Protein AF-A0A8S3QAK9-F1 (afdb_monomer_lite)

pLDDT: mean 79.01, std 13.17, range [34.06, 95.56]

InterPro domains:
  IPR011545 DEAD/DEAH-box helicase domain [PF00270] (34-127)
  IPR027417 P-loop containing nucleoside triphosphate hydrolase [G3DSA:3.40.50.300] (8-156)
  IPR027417 P-loop containing nucleoside triphosphate hydrolase [SSF52540] (22-102)

Structure (mmCIF, N/CA/C/O backbone):
data_AF-A0A8S3QAK9-F1
#
_entry.id   AF-A0A8S3QAK9-F1
#
loop_
_atom_site.group_PDB
_atom_site.id
_atom_site.type_symbol
_atom_site.label_atom_id
_atom_site.label_alt_id
_atom_site.label_comp_id
_atom_site.label_asym_id
_atom_site.label_entity_id
_atom_site.label_seq_id
_atom_site.pdbx_PDB_ins_code
_atom_site.Cartn_x
_atom_site.Cartn_y
_atom_site.Cartn_z
_atom_site.occupancy
_atom_site.B_iso_or_equiv
_atom_site.auth_seq_id
_atom_site.auth_comp_id
_atom_site.auth_asym_id
_atom_site.auth_atom_id
_atom_site.pdbx_PDB_model_num
ATOM 1 N N . MET A 1 1 ? -3.490 -1.810 -31.764 1.00 62.00 1 MET A N 1
ATOM 2 C CA . MET A 1 1 ? -3.635 -0.382 -31.394 1.00 62.00 1 MET A CA 1
ATOM 3 C C . MET A 1 1 ? -4.175 -0.181 -29.976 1.00 62.00 1 MET A C 1
ATOM 5 O O . MET A 1 1 ? -3.523 0.516 -29.214 1.00 62.00 1 MET A O 1
ATOM 9 N N . ALA A 1 2 ? -5.270 -0.839 -29.570 1.00 74.38 2 ALA A N 1
ATOM 10 C CA . ALA A 1 2 ? -5.870 -0.652 -28.236 1.00 74.38 2 ALA A CA 1
ATOM 11 C C . ALA A 1 2 ? -4.950 -0.973 -27.032 1.00 74.38 2 ALA A C 1
ATOM 13 O O . ALA A 1 2 ? -5.034 -0.311 -26.001 1.00 74.38 2 ALA A O 1
ATOM 14 N N . ASP A 1 3 ? -4.065 -1.969 -27.142 1.00 80.56 3 ASP A N 1
ATOM 15 C CA . ASP A 1 3 ? -3.142 -2.339 -26.052 1.00 80.56 3 ASP A CA 1
ATOM 16 C C . ASP A 1 3 ? -2.056 -1.276 -25.804 1.00 80.56 3 ASP A C 1
ATOM 18 O O . ASP A 1 3 ? -1.781 -0.881 -24.670 1.00 80.56 3 ASP A O 1
ATOM 22 N N . PHE A 1 4 ? -1.504 -0.729 -26.887 1.00 82.38 4 PHE A N 1
ATOM 23 C CA . PHE A 1 4 ? -0.509 0.339 -26.830 1.00 82.38 4 PHE A CA 1
ATOM 24 C C . PHE A 1 4 ? -1.075 1.609 -26.182 1.00 82.38 4 PHE A C 1
ATOM 26 O O . PHE A 1 4 ? -0.437 2.206 -25.316 1.00 82.38 4 PHE A O 1
ATOM 33 N N . GLU A 1 5 ? -2.305 1.979 -26.536 1.00 87.38 5 GLU A N 1
ATOM 34 C CA . GLU A 1 5 ? -2.978 3.143 -25.963 1.00 87.38 5 GLU A CA 1
ATOM 35 C C . GLU A 1 5 ? -3.255 2.970 -24.461 1.00 87.38 5 GLU A C 1
ATOM 37 O O . GLU A 1 5 ? -2.976 3.873 -23.670 1.00 87.38 5 GLU A O 1
ATOM 42 N N . LYS A 1 6 ? -3.713 1.783 -24.034 1.00 84.62 6 LYS A N 1
ATOM 43 C CA . LYS A 1 6 ? -3.876 1.451 -22.607 1.00 84.62 6 LYS A CA 1
ATOM 44 C C . LYS A 1 6 ? -2.558 1.569 -21.845 1.00 84.62 6 LYS A C 1
ATOM 46 O O . LYS A 1 6 ? -2.535 2.105 -20.737 1.00 84.62 6 LYS A O 1
ATOM 51 N N . LYS A 1 7 ? -1.456 1.109 -22.442 1.00 85.00 7 LYS A N 1
ATOM 52 C CA . LYS A 1 7 ? -0.121 1.201 -21.842 1.00 85.00 7 LYS A CA 1
ATOM 53 C C . LYS A 1 7 ? 0.330 2.654 -21.680 1.00 85.00 7 LYS A C 1
ATOM 55 O O . LYS A 1 7 ? 0.847 3.000 -20.621 1.00 85.00 7 LYS A O 1
ATOM 60 N N . ILE A 1 8 ? 0.099 3.506 -22.681 1.00 89.44 8 ILE A N 1
ATOM 61 C CA . ILE A 1 8 ? 0.398 4.945 -22.594 1.00 89.44 8 ILE A CA 1
ATOM 62 C C . ILE A 1 8 ? -0.419 5.608 -21.483 1.00 89.44 8 ILE A C 1
ATOM 64 O O . ILE A 1 8 ? 0.149 6.333 -20.665 1.00 89.44 8 ILE A O 1
ATOM 68 N N . ARG A 1 9 ? -1.729 5.337 -21.418 1.00 90.69 9 ARG A N 1
ATOM 69 C CA . ARG A 1 9 ? -2.605 5.896 -20.375 1.00 90.69 9 ARG A CA 1
ATOM 70 C C . ARG A 1 9 ? -2.110 5.537 -18.977 1.00 90.69 9 ARG A C 1
ATOM 72 O O . ARG A 1 9 ? -1.898 6.435 -18.170 1.00 90.69 9 ARG A O 1
ATOM 79 N N . LEU A 1 10 ? -1.816 4.259 -18.736 1.00 89.94 10 LEU A N 1
ATOM 80 C CA . LEU A 1 10 ? -1.312 3.801 -17.441 1.00 89.94 10 LEU A CA 1
ATOM 81 C C . LEU A 1 10 ? 0.012 4.480 -17.060 1.00 89.94 10 LEU A C 1
ATOM 83 O O . LEU A 1 10 ? 0.200 4.871 -15.913 1.00 89.94 10 LEU A O 1
ATOM 87 N N . VAL A 1 11 ? 0.934 4.652 -18.012 1.00 91.69 11 VAL A N 1
ATOM 88 C CA . VAL A 1 11 ? 2.203 5.353 -17.757 1.00 91.69 11 VAL A CA 1
ATOM 89 C C . VAL A 1 11 ? 1.967 6.817 -17.371 1.00 91.69 11 VAL A C 1
ATOM 91 O O . VAL A 1 11 ? 2.635 7.318 -16.465 1.00 91.69 11 VAL A O 1
ATOM 94 N N . ASN A 1 12 ? 1.025 7.504 -18.018 1.00 92.06 12 ASN A N 1
ATOM 95 C CA . ASN A 1 12 ? 0.686 8.887 -17.678 1.00 92.06 12 ASN A CA 1
ATOM 96 C C . ASN A 1 12 ? 0.024 8.994 -16.300 1.00 92.06 12 ASN A C 1
ATOM 98 O O . ASN A 1 12 ? 0.414 9.852 -15.510 1.00 92.06 12 ASN A O 1
ATOM 102 N N . GLU A 1 13 ? -0.904 8.094 -15.975 1.00 92.31 13 GLU A N 1
ATOM 103 C CA . GLU A 1 13 ? -1.510 8.022 -14.641 1.00 92.31 13 GLU A CA 1
ATOM 104 C C . GLU A 1 13 ? -0.445 7.779 -13.566 1.00 92.31 13 GLU A C 1
ATOM 106 O O . GLU A 1 13 ? -0.374 8.525 -12.594 1.00 92.31 13 GLU A O 1
ATOM 111 N N . ILE A 1 14 ? 0.466 6.821 -13.776 1.00 93.88 14 ILE A N 1
ATOM 112 C CA . ILE A 1 14 ? 1.579 6.553 -12.853 1.00 93.88 14 ILE A CA 1
ATOM 113 C C . ILE A 1 14 ? 2.410 7.813 -12.601 1.00 93.88 14 ILE A C 1
ATOM 115 O O . ILE A 1 14 ? 2.764 8.077 -11.456 1.00 93.88 14 ILE A O 1
ATOM 119 N N . LYS A 1 15 ? 2.711 8.614 -13.630 1.00 93.75 15 LYS A N 1
ATOM 120 C CA . LYS A 1 15 ? 3.468 9.865 -13.453 1.00 93.75 15 LYS A CA 1
ATOM 121 C C . LYS A 1 15 ? 2.733 10.861 -12.551 1.00 93.75 15 LYS A C 1
ATOM 123 O O . LYS A 1 15 ? 3.363 11.461 -11.682 1.00 93.75 15 LYS A O 1
ATOM 128 N N . LEU A 1 16 ? 1.419 11.010 -12.719 1.00 92.56 16 LEU A N 1
ATOM 129 C CA . LEU A 1 16 ? 0.595 11.885 -11.874 1.00 92.56 16 LEU A CA 1
ATOM 130 C C . LEU A 1 16 ? 0.548 11.390 -10.422 1.00 92.56 16 LEU A C 1
ATOM 132 O O . LEU A 1 16 ? 0.676 12.175 -9.478 1.00 92.56 16 LEU A O 1
ATOM 136 N N . VAL A 1 17 ? 0.426 10.075 -10.235 1.00 91.38 17 VAL A N 1
ATOM 137 C CA . VAL A 1 17 ? 0.446 9.453 -8.907 1.00 91.38 17 VAL A CA 1
ATOM 138 C C . VAL A 1 17 ? 1.809 9.634 -8.242 1.00 91.38 17 VAL A C 1
ATOM 140 O O . VAL A 1 17 ? 1.874 10.036 -7.081 1.00 91.38 17 VAL A O 1
ATOM 143 N N . LEU A 1 18 ? 2.907 9.416 -8.971 1.00 93.38 18 LEU A N 1
ATOM 144 C CA . LEU A 1 18 ? 4.258 9.631 -8.454 1.00 93.38 18 LEU A CA 1
ATOM 145 C C . LEU A 1 18 ? 4.495 11.088 -8.058 1.00 93.38 18 LEU A C 1
ATOM 147 O O . LEU A 1 18 ? 5.075 11.321 -7.005 1.00 93.38 18 LEU A O 1
ATOM 151 N N . ALA A 1 19 ? 3.998 12.066 -8.820 1.00 92.56 19 ALA A N 1
ATOM 152 C CA . ALA A 1 19 ? 4.077 13.474 -8.428 1.00 92.56 19 ALA A CA 1
ATOM 153 C C . ALA A 1 19 ? 3.361 13.741 -7.090 1.00 92.56 19 ALA A C 1
ATOM 155 O O . ALA A 1 19 ? 3.874 14.464 -6.232 1.00 92.56 19 ALA A O 1
ATOM 156 N N . THR A 1 20 ? 2.206 13.104 -6.878 1.00 88.81 20 THR A N 1
ATOM 157 C CA . THR A 1 20 ? 1.457 13.194 -5.617 1.00 88.81 20 THR A CA 1
ATOM 158 C C . THR A 1 20 ? 2.233 12.565 -4.460 1.00 88.81 20 THR A C 1
ATOM 160 O O . THR A 1 20 ? 2.375 13.179 -3.404 1.00 88.81 20 THR A O 1
ATOM 163 N N . ILE A 1 21 ? 2.786 11.366 -4.659 1.00 88.06 21 ILE A N 1
ATOM 164 C CA . ILE A 1 21 ? 3.589 10.664 -3.647 1.00 88.06 21 ILE A CA 1
ATOM 165 C C . ILE A 1 21 ? 4.870 11.436 -3.323 1.00 88.06 21 ILE A C 1
ATOM 167 O O . ILE A 1 21 ? 5.214 11.574 -2.152 1.00 88.06 21 ILE A O 1
ATOM 171 N N . ASN A 1 22 ? 5.539 11.992 -4.332 1.00 91.56 22 ASN A N 1
ATOM 172 C CA . ASN A 1 22 ? 6.732 12.820 -4.174 1.00 91.56 22 ASN A CA 1
ATOM 173 C C . ASN A 1 22 ? 6.465 14.014 -3.262 1.00 91.56 22 ASN A C 1
ATOM 175 O O . ASN A 1 22 ? 7.210 14.227 -2.306 1.00 91.56 22 ASN A O 1
ATOM 179 N N . LYS A 1 23 ? 5.351 14.722 -3.495 1.00 87.81 23 LYS A N 1
ATOM 180 C CA . LYS A 1 23 ? 4.909 15.833 -2.645 1.00 87.81 23 LYS A CA 1
ATOM 181 C C . LYS A 1 23 ? 4.625 15.388 -1.209 1.00 87.81 23 LYS A C 1
ATOM 183 O O . LYS A 1 23 ? 4.962 16.110 -0.281 1.00 87.81 23 LYS A O 1
ATOM 188 N N . LEU A 1 24 ? 4.015 14.216 -1.021 1.00 81.62 24 LEU A N 1
ATOM 189 C CA . LEU A 1 24 ? 3.689 13.698 0.313 1.00 81.62 24 LEU A CA 1
ATOM 190 C C . LEU A 1 24 ? 4.917 13.225 1.091 1.00 81.62 24 LEU A C 1
ATOM 192 O O . LEU A 1 24 ? 4.960 13.376 2.305 1.00 81.62 24 LEU A O 1
ATOM 196 N N . ARG A 1 25 ? 5.899 12.637 0.407 1.00 80.12 25 ARG A N 1
ATOM 197 C CA . ARG A 1 25 ? 7.065 12.014 1.046 1.00 80.12 25 ARG A CA 1
ATOM 198 C C . ARG A 1 25 ? 8.309 12.898 1.074 1.00 80.12 25 ARG A C 1
ATOM 200 O O . ARG A 1 25 ? 9.295 12.486 1.674 1.00 80.12 25 ARG A O 1
ATOM 207 N N . GLY A 1 26 ? 8.307 14.037 0.382 1.00 85.19 26 GLY A N 1
ATOM 208 C CA . GLY A 1 26 ? 9.534 14.795 0.125 1.00 85.19 26 GLY A CA 1
ATOM 209 C C . GLY A 1 26 ? 10.548 13.969 -0.674 1.00 85.19 26 GLY A C 1
ATOM 210 O O . GLY A 1 26 ? 11.724 13.925 -0.335 1.00 85.19 26 GLY A O 1
ATOM 211 N N . THR A 1 27 ? 10.076 13.238 -1.688 1.00 88.50 27 THR A N 1
ATOM 212 C CA . THR A 1 27 ? 10.907 12.346 -2.522 1.00 88.50 27 THR A CA 1
ATOM 213 C C . THR A 1 27 ? 10.851 12.756 -3.988 1.00 88.50 27 THR A C 1
ATOM 215 O O . THR A 1 27 ? 10.016 13.567 -4.376 1.00 88.50 27 THR A O 1
ATOM 218 N N . GLU A 1 28 ? 11.725 12.179 -4.815 1.00 92.62 28 GLU A N 1
ATOM 219 C CA . GLU A 1 28 ? 11.809 12.474 -6.251 1.00 92.62 28 GLU A CA 1
ATOM 220 C C . GLU A 1 28 ? 11.753 11.205 -7.114 1.00 92.62 28 GLU A C 1
ATOM 222 O O . GLU A 1 28 ? 12.599 10.954 -7.978 1.00 92.62 28 GLU A O 1
ATOM 227 N N . PHE A 1 29 ? 10.743 10.363 -6.903 1.00 91.75 29 PHE A N 1
ATOM 228 C CA . PHE A 1 29 ? 10.496 9.230 -7.787 1.00 91.75 29 PHE A CA 1
ATOM 229 C C . PHE A 1 29 ? 10.110 9.725 -9.182 1.00 91.75 29 PHE A C 1
ATOM 231 O O . PHE A 1 29 ? 9.052 10.324 -9.378 1.00 91.75 29 PHE A O 1
ATOM 238 N N . ARG A 1 30 ? 10.963 9.453 -10.172 1.00 89.25 30 ARG A N 1
ATOM 239 C CA . ARG A 1 30 ? 10.696 9.801 -11.577 1.00 89.25 30 ARG A CA 1
ATOM 240 C C . ARG A 1 30 ? 9.999 8.674 -12.331 1.00 89.25 30 ARG A C 1
ATOM 242 O O . ARG A 1 30 ? 9.160 8.927 -13.190 1.00 89.25 30 ARG A O 1
ATOM 249 N N . ILE A 1 31 ? 10.377 7.431 -12.035 1.00 92.12 31 ILE A N 1
ATOM 250 C CA . ILE A 1 31 ? 9.920 6.230 -12.737 1.00 92.12 31 ILE A CA 1
ATOM 251 C C . ILE A 1 31 ? 9.832 5.080 -11.729 1.00 92.12 31 ILE A C 1
ATOM 253 O O . ILE A 1 31 ? 10.660 4.972 -10.824 1.00 92.12 31 ILE A O 1
ATOM 257 N N . LEU A 1 32 ? 8.840 4.208 -11.901 1.00 94.44 32 LEU A N 1
ATOM 258 C CA . LEU A 1 32 ? 8.765 2.939 -11.182 1.00 94.44 32 LEU A CA 1
ATOM 259 C C . LEU A 1 32 ? 9.8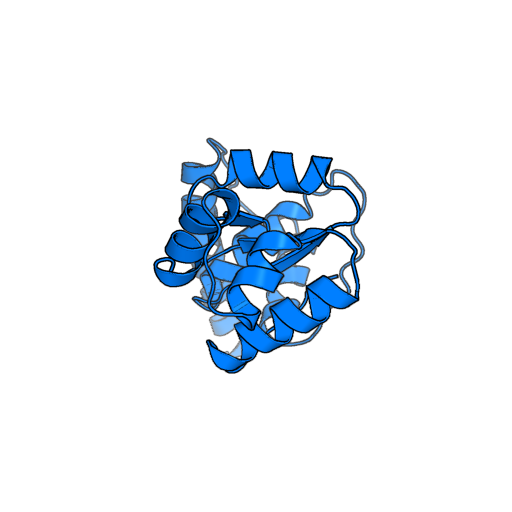24 1.954 -11.681 1.00 94.44 32 LEU A C 1
ATOM 261 O O . LEU A 1 32 ? 10.073 1.839 -12.881 1.00 94.44 32 LEU A O 1
ATOM 265 N N . LYS A 1 33 ? 10.383 1.154 -10.772 1.00 95.56 33 LYS A N 1
ATOM 266 C CA . LYS A 1 33 ? 11.206 0.005 -11.162 1.00 95.56 33 LYS A CA 1
ATOM 267 C C . LYS A 1 33 ? 10.364 -0.997 -11.971 1.00 95.56 33 LYS A C 1
ATOM 269 O O . LYS A 1 33 ? 9.161 -1.114 -11.715 1.00 95.56 33 LYS A O 1
ATOM 274 N N . PRO A 1 34 ? 10.970 -1.785 -12.880 1.00 94.88 34 PRO A N 1
ATOM 275 C CA . PRO A 1 34 ? 10.225 -2.687 -13.762 1.00 94.88 34 PRO A CA 1
ATOM 276 C C . PRO A 1 34 ? 9.257 -3.625 -13.028 1.00 94.88 34 PRO A C 1
ATOM 278 O O . PRO A 1 34 ? 8.093 -3.726 -13.411 1.00 94.88 34 PRO A O 1
ATOM 281 N N . ALA A 1 35 ? 9.691 -4.250 -11.925 1.00 94.88 35 ALA A N 1
ATOM 282 C CA . ALA A 1 35 ? 8.824 -5.153 -11.167 1.00 94.88 35 ALA A CA 1
ATOM 283 C C . ALA A 1 35 ? 7.678 -4.416 -10.448 1.00 94.88 35 ALA A C 1
ATOM 285 O O . ALA A 1 35 ? 6.580 -4.955 -10.365 1.00 94.88 35 ALA A O 1
ATOM 286 N N . GLN A 1 36 ? 7.886 -3.175 -9.987 1.00 95.44 36 GLN A N 1
ATOM 287 C CA . GLN A 1 36 ? 6.818 -2.368 -9.375 1.00 95.44 36 GLN A CA 1
ATOM 288 C C . GLN A 1 36 ? 5.728 -2.033 -10.399 1.00 95.44 36 GLN A C 1
ATOM 290 O O . GLN A 1 36 ? 4.546 -2.203 -10.112 1.00 95.44 36 GLN A O 1
ATOM 295 N N . PHE A 1 37 ? 6.129 -1.606 -11.604 1.00 94.75 37 PHE A N 1
ATOM 296 C CA . PHE A 1 37 ? 5.199 -1.322 -12.700 1.00 94.75 37 PHE A CA 1
ATOM 297 C C . PHE A 1 37 ? 4.355 -2.552 -13.050 1.00 94.75 37 PHE A C 1
ATOM 299 O O . PHE A 1 37 ? 3.135 -2.449 -13.163 1.00 94.75 37 PHE A O 1
ATOM 306 N N . LEU A 1 38 ? 4.998 -3.718 -13.190 1.00 94.00 38 LEU A N 1
ATOM 307 C CA . LEU A 1 38 ? 4.297 -4.970 -13.470 1.00 94.00 38 LEU A CA 1
ATOM 308 C C . LEU A 1 38 ? 3.294 -5.303 -12.362 1.00 94.00 38 LEU A C 1
ATOM 310 O O . LEU A 1 38 ? 2.140 -5.575 -12.670 1.00 94.00 38 LEU A O 1
ATOM 314 N N . CYS A 1 39 ? 3.690 -5.205 -11.091 1.00 94.56 39 CYS A N 1
ATOM 315 C CA . CYS A 1 39 ? 2.790 -5.493 -9.973 1.00 94.56 39 CYS A CA 1
ATOM 316 C C . CYS A 1 39 ? 1.551 -4.597 -9.979 1.00 94.56 39 CYS A C 1
ATOM 318 O O . CYS A 1 39 ? 0.443 -5.101 -9.843 1.00 94.56 39 CYS A O 1
ATOM 320 N N . ILE A 1 40 ? 1.720 -3.287 -10.180 1.00 92.44 40 ILE A N 1
ATOM 321 C CA . ILE A 1 40 ? 0.590 -2.348 -10.227 1.00 92.44 40 ILE A CA 1
ATOM 322 C C . ILE A 1 40 ? -0.319 -2.676 -11.409 1.00 92.44 40 ILE A C 1
ATOM 324 O O . ILE A 1 40 ? -1.530 -2.797 -11.235 1.00 92.44 40 ILE A O 1
ATOM 328 N N . ARG A 1 41 ? 0.254 -2.868 -12.604 1.00 92.50 41 ARG A N 1
ATOM 329 C CA . ARG A 1 41 ? -0.516 -3.197 -13.808 1.00 92.50 41 ARG A CA 1
ATOM 330 C C . ARG A 1 41 ? -1.375 -4.442 -13.598 1.00 92.50 41 ARG A C 1
ATOM 332 O O . ARG A 1 41 ? -2.557 -4.420 -13.928 1.00 92.50 41 ARG A O 1
ATOM 339 N N . GLU A 1 42 ? -0.788 -5.510 -13.061 1.00 92.81 42 GLU A N 1
ATOM 340 C CA . GLU A 1 42 ? -1.508 -6.761 -12.826 1.00 92.81 42 GLU A CA 1
ATOM 341 C C . GLU A 1 42 ? -2.548 -6.617 -11.708 1.00 92.81 42 GLU A C 1
ATOM 343 O O . GLU A 1 42 ? -3.705 -6.982 -11.920 1.00 92.81 42 GLU A O 1
ATOM 348 N N . ALA A 1 43 ? -2.201 -5.983 -10.581 1.00 90.75 43 ALA A N 1
ATOM 349 C CA . ALA A 1 43 ? -3.097 -5.800 -9.433 1.00 90.75 43 ALA A CA 1
ATOM 350 C C . ALA A 1 43 ? -4.350 -4.968 -9.770 1.00 90.75 43 ALA A C 1
ATOM 352 O O . ALA A 1 43 ? -5.441 -5.188 -9.223 1.00 90.75 43 ALA A O 1
ATOM 353 N N . LEU A 1 44 ? -4.240 -4.033 -10.719 1.00 88.44 44 LEU A N 1
ATOM 354 C CA . LEU A 1 44 ? -5.384 -3.259 -11.205 1.00 88.44 44 LEU A CA 1
ATOM 355 C C . LEU A 1 44 ? -6.400 -4.111 -11.972 1.00 88.44 44 LEU A C 1
ATOM 357 O O . LEU A 1 44 ? -7.579 -3.744 -12.008 1.00 88.44 44 LEU A O 1
ATOM 361 N N . ILE A 1 45 ? -5.978 -5.236 -12.548 1.00 88.56 45 ILE A N 1
ATOM 362 C CA . ILE A 1 45 ? -6.798 -6.085 -13.419 1.00 88.56 45 ILE A CA 1
ATOM 363 C C . ILE A 1 45 ? -7.263 -7.338 -12.673 1.00 88.56 45 ILE A C 1
ATOM 365 O O . ILE A 1 45 ? -8.437 -7.691 -12.752 1.00 88.56 45 ILE A O 1
ATOM 369 N N . ARG A 1 46 ? -6.373 -7.974 -11.908 1.00 88.31 46 ARG A N 1
ATOM 370 C CA . ARG A 1 46 ? -6.578 -9.286 -11.283 1.00 88.31 46 ARG A CA 1
ATOM 371 C C . ARG A 1 46 ? -5.845 -9.410 -9.952 1.00 88.31 46 ARG A C 1
ATOM 373 O O . ARG A 1 46 ? -5.014 -8.571 -9.610 1.00 88.31 46 ARG A O 1
ATOM 380 N N . ASP A 1 47 ? -6.142 -10.475 -9.226 1.00 88.19 47 ASP A N 1
ATOM 381 C CA . ASP A 1 47 ? -5.404 -10.817 -8.015 1.00 88.19 47 ASP A CA 1
ATOM 382 C C . ASP A 1 47 ? -3.964 -11.185 -8.383 1.00 88.19 47 ASP A C 1
ATOM 384 O O . ASP A 1 47 ? -3.710 -11.837 -9.399 1.00 88.19 47 ASP A O 1
ATOM 388 N N . THR A 1 48 ? -3.009 -10.680 -7.604 1.00 89.19 48 THR A N 1
ATOM 389 C CA . THR A 1 48 ? -1.589 -10.699 -7.966 1.00 89.19 48 THR A CA 1
ATOM 390 C C . THR A 1 48 ? -0.744 -11.060 -6.754 1.00 89.19 48 THR A C 1
ATOM 392 O O . THR A 1 48 ? -0.765 -10.347 -5.755 1.00 89.19 48 THR A O 1
ATOM 395 N N . LEU A 1 49 ? 0.045 -12.130 -6.874 1.00 92.31 49 LEU A N 1
ATOM 396 C CA . LEU A 1 49 ? 1.111 -12.462 -5.931 1.00 92.31 49 LEU A CA 1
ATOM 397 C C . LEU A 1 49 ? 2.418 -11.817 -6.406 1.00 92.31 49 LEU A C 1
ATOM 399 O O . LEU A 1 49 ? 2.949 -12.176 -7.457 1.00 92.31 49 LEU A O 1
ATOM 403 N N . ALA A 1 50 ? 2.936 -10.865 -5.634 1.00 91.44 50 ALA A N 1
ATOM 404 C CA . ALA A 1 50 ? 4.127 -10.096 -5.977 1.00 91.44 50 ALA A CA 1
ATOM 405 C C . ALA A 1 50 ? 5.302 -10.444 -5.049 1.00 91.44 50 ALA A C 1
ATOM 407 O O . ALA A 1 50 ? 5.380 -9.967 -3.919 1.00 91.44 50 ALA A O 1
ATOM 408 N N . VAL A 1 51 ? 6.259 -11.237 -5.538 1.00 93.25 51 VAL A N 1
ATOM 409 C CA . VAL A 1 51 ? 7.451 -11.621 -4.762 1.00 93.25 51 VAL A CA 1
ATOM 410 C C . VAL A 1 51 ? 8.639 -10.747 -5.162 1.00 93.25 51 VAL A C 1
ATOM 412 O O . VAL A 1 51 ? 9.231 -10.924 -6.224 1.00 93.25 51 VAL A O 1
ATOM 415 N N . LEU A 1 52 ? 8.972 -9.764 -4.321 1.00 93.12 52 LEU A N 1
ATOM 416 C CA . LEU A 1 52 ? 10.074 -8.819 -4.547 1.00 93.12 52 LEU A CA 1
ATOM 417 C C . LEU A 1 52 ? 11.068 -8.853 -3.372 1.00 93.12 52 LEU A C 1
ATOM 419 O O . LEU A 1 52 ? 10.631 -8.951 -2.218 1.00 93.12 52 LEU A O 1
ATOM 423 N N . PRO A 1 53 ? 12.383 -8.671 -3.610 1.00 93.19 53 PRO A N 1
ATOM 424 C CA . PRO A 1 53 ? 13.384 -8.696 -2.545 1.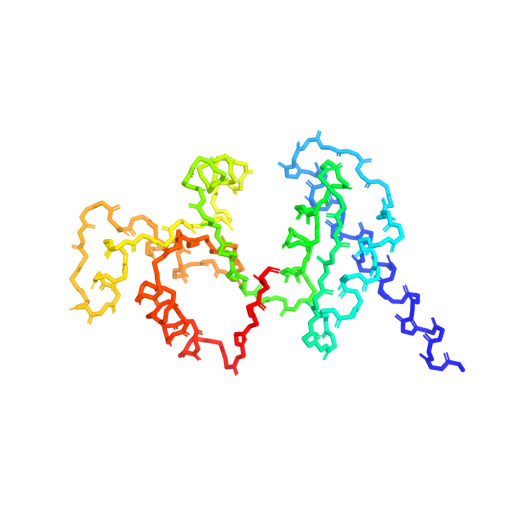00 93.19 53 PRO A CA 1
ATOM 425 C C . PRO A 1 53 ? 13.213 -7.536 -1.550 1.00 93.19 53 PRO A C 1
ATOM 427 O O . PRO A 1 53 ? 12.542 -6.526 -1.811 1.00 93.19 53 PRO A O 1
ATOM 430 N N . THR A 1 54 ? 13.777 -7.686 -0.352 1.00 88.31 54 THR A N 1
ATOM 431 C CA . THR A 1 54 ? 13.821 -6.621 0.665 1.00 88.31 54 THR A CA 1
ATOM 432 C C . THR A 1 54 ? 14.566 -5.402 0.117 1.00 88.31 54 THR A C 1
ATOM 434 O O . THR A 1 54 ? 15.459 -5.534 -0.713 1.00 88.31 54 THR A O 1
ATOM 437 N N . GLY A 1 55 ? 14.133 -4.194 0.485 1.00 87.12 55 GLY A N 1
ATOM 438 C CA . GLY A 1 55 ? 14.718 -2.953 -0.042 1.00 87.12 55 GLY A CA 1
ATOM 439 C C . GLY A 1 55 ? 14.368 -2.625 -1.503 1.00 87.12 55 GLY A C 1
ATOM 440 O O . GLY A 1 55 ? 14.668 -1.528 -1.968 1.00 87.12 55 GLY A O 1
ATOM 441 N N . TYR A 1 56 ? 13.657 -3.496 -2.238 1.00 92.31 56 TYR A N 1
ATOM 442 C CA . TYR A 1 56 ? 13.267 -3.188 -3.623 1.00 92.31 56 TYR A CA 1
ATOM 443 C C . TYR A 1 56 ? 12.325 -1.976 -3.727 1.00 92.31 56 TYR A C 1
ATOM 445 O O . TYR A 1 56 ? 12.275 -1.325 -4.771 1.00 92.31 56 TYR A O 1
ATOM 453 N N . GLY A 1 57 ? 11.626 -1.639 -2.639 1.00 90.06 57 GLY A N 1
ATOM 454 C CA . GLY A 1 57 ? 10.638 -0.562 -2.588 1.00 90.06 57 GLY A CA 1
ATOM 455 C C . GLY A 1 57 ? 9.215 -1.074 -2.790 1.00 90.06 57 GLY A C 1
ATOM 456 O O . GLY A 1 57 ? 8.448 -0.473 -3.536 1.00 90.06 57 GLY A O 1
ATOM 457 N N . LYS A 1 58 ? 8.868 -2.204 -2.157 1.00 90.88 58 LYS A N 1
ATOM 458 C CA . LYS A 1 58 ? 7.516 -2.787 -2.211 1.00 90.88 58 LYS A CA 1
ATOM 459 C C . LYS A 1 58 ? 6.440 -1.786 -1.791 1.00 90.88 58 LYS A C 1
ATOM 461 O O . LYS A 1 58 ? 5.366 -1.789 -2.378 1.00 90.88 58 LYS A O 1
ATOM 466 N N . SER A 1 59 ? 6.767 -0.879 -0.868 1.00 86.75 59 SER A N 1
ATOM 467 C CA . SER A 1 59 ? 5.809 0.099 -0.367 1.00 86.75 59 SER A CA 1
ATOM 468 C C . SER A 1 59 ? 5.201 0.981 -1.439 1.00 86.75 59 SER A C 1
ATOM 470 O O . SER A 1 59 ? 3.988 1.135 -1.494 1.00 86.75 59 SER A O 1
ATOM 472 N N . LEU A 1 60 ? 6.001 1.405 -2.414 1.00 89.81 60 LEU A N 1
ATOM 473 C CA . LEU A 1 60 ? 5.513 2.238 -3.507 1.00 89.81 60 LEU A CA 1
ATOM 474 C C . LEU A 1 60 ? 4.379 1.573 -4.320 1.00 89.81 60 LEU A C 1
ATOM 476 O O . LEU A 1 60 ? 3.565 2.270 -4.916 1.00 89.81 60 LEU A O 1
ATOM 480 N N . ILE A 1 61 ? 4.275 0.238 -4.328 1.00 90.94 61 ILE A N 1
ATOM 481 C CA . ILE A 1 61 ? 3.183 -0.484 -5.002 1.00 90.94 61 ILE A CA 1
ATOM 482 C C . ILE A 1 61 ? 1.854 -0.215 -4.292 1.00 90.94 61 ILE A C 1
ATOM 484 O O . ILE A 1 61 ? 0.915 0.270 -4.916 1.00 90.94 61 ILE A O 1
ATOM 488 N N . PHE A 1 62 ? 1.764 -0.475 -2.987 1.00 84.75 62 PHE A N 1
ATOM 489 C CA . PHE A 1 62 ? 0.525 -0.218 -2.251 1.00 84.75 62 PHE A CA 1
ATOM 490 C C . PHE A 1 62 ? 0.276 1.275 -2.033 1.00 84.75 62 PHE A C 1
ATOM 492 O O . PHE A 1 62 ? -0.864 1.686 -1.925 1.00 84.75 62 PHE A O 1
ATOM 499 N N . GLU A 1 63 ? 1.297 2.124 -2.051 1.00 85.00 63 GLU A N 1
ATOM 500 C CA . GLU A 1 63 ? 1.104 3.577 -1.970 1.00 85.00 63 GLU A CA 1
ATOM 501 C C . GLU A 1 63 ? 0.477 4.166 -3.238 1.00 85.00 63 GLU A C 1
ATOM 503 O O . GLU A 1 63 ? -0.261 5.144 -3.171 1.00 85.00 63 GLU A O 1
ATOM 508 N N . THR A 1 64 ? 0.773 3.583 -4.400 1.00 88.19 64 THR A N 1
ATOM 509 C CA . THR A 1 64 ? 0.276 4.066 -5.696 1.00 88.19 64 THR A CA 1
ATOM 510 C C . THR A 1 64 ? -1.106 3.509 -6.026 1.00 88.19 64 THR A C 1
ATOM 512 O O . THR A 1 64 ? -1.943 4.241 -6.551 1.00 88.19 64 THR A O 1
ATOM 515 N N . LEU A 1 65 ? -1.366 2.239 -5.697 1.00 87.44 65 LEU A N 1
ATOM 516 C CA . LEU A 1 65 ? -2.600 1.518 -6.033 1.00 87.44 65 LEU A CA 1
ATOM 517 C C . LEU A 1 65 ? -3.910 2.252 -5.711 1.00 87.44 65 LEU A C 1
ATOM 519 O O . LEU A 1 65 ? -4.778 2.283 -6.589 1.00 87.44 65 LEU A O 1
ATOM 523 N N . PRO A 1 66 ? -4.066 2.862 -4.523 1.00 82.56 66 PRO A N 1
ATOM 524 C CA . PRO A 1 66 ? -5.255 3.617 -4.177 1.00 82.56 66 PRO A CA 1
ATOM 525 C C . PRO A 1 66 ? -5.650 4.623 -5.276 1.00 82.56 66 PRO A C 1
ATOM 527 O O . PRO A 1 66 ? -6.820 4.694 -5.663 1.00 82.56 66 PRO A O 1
ATOM 530 N N . TYR A 1 67 ? -4.670 5.339 -5.852 1.00 84.19 67 TYR A N 1
ATOM 531 C CA . TYR A 1 67 ? -4.885 6.517 -6.709 1.00 84.19 67 TYR A CA 1
ATOM 532 C C . TYR A 1 67 ? -5.477 6.187 -8.081 1.00 84.19 67 TYR A C 1
ATOM 534 O O . TYR A 1 67 ? -6.021 7.067 -8.738 1.00 84.19 67 TYR A O 1
ATOM 542 N N . PHE A 1 68 ? -5.417 4.927 -8.510 1.00 83.06 68 PHE A N 1
ATOM 543 C CA . PHE A 1 68 ? -5.950 4.504 -9.808 1.00 83.06 68 PHE A CA 1
ATOM 544 C C . PHE A 1 68 ? -7.444 4.190 -9.782 1.00 83.06 68 PHE A C 1
ATOM 546 O O . PHE A 1 68 ? -8.095 4.156 -10.824 1.00 83.06 68 PHE A O 1
ATOM 553 N N . ARG A 1 69 ? -7.997 3.875 -8.609 1.00 72.75 69 ARG A N 1
ATOM 554 C CA . ARG A 1 69 ? -9.374 3.376 -8.480 1.00 72.75 69 ARG A CA 1
ATOM 555 C C . ARG A 1 69 ? -10.253 4.264 -7.608 1.00 72.75 69 ARG A C 1
ATOM 557 O O . ARG A 1 69 ? -11.417 3.920 -7.428 1.00 72.75 69 ARG A O 1
ATOM 564 N N . ASN A 1 70 ? -9.714 5.372 -7.083 1.00 70.62 70 ASN A N 1
ATOM 565 C CA . ASN A 1 70 ? -10.353 6.169 -6.031 1.00 70.62 70 ASN A CA 1
ATOM 566 C C . ASN A 1 70 ? -10.912 5.260 -4.923 1.00 70.62 70 ASN A C 1
ATOM 568 O O . ASN A 1 70 ? -12.042 5.418 -4.472 1.00 70.62 70 ASN A O 1
ATOM 572 N N . SER A 1 71 ? -10.132 4.241 -4.557 1.00 70.75 71 SER A N 1
ATOM 573 C CA . SER A 1 71 ? -10.548 3.176 -3.652 1.00 70.75 71 SER A CA 1
ATOM 574 C C . SER A 1 71 ? -9.659 3.158 -2.425 1.00 70.75 71 SER A C 1
ATOM 576 O O . SER A 1 71 ? -8.447 3.354 -2.531 1.00 70.75 71 SER A O 1
ATOM 578 N N . SER A 1 72 ? -10.239 2.826 -1.278 1.00 75.44 72 SER A N 1
ATOM 579 C CA . SER A 1 72 ? -9.460 2.498 -0.089 1.00 75.44 72 SER A CA 1
ATOM 580 C C . SER A 1 72 ? -8.699 1.191 -0.290 1.00 75.44 72 SER A C 1
ATOM 582 O O . SER A 1 72 ? -9.199 0.265 -0.933 1.00 75.44 72 SER A O 1
ATOM 584 N N . ILE A 1 73 ? -7.503 1.106 0.283 1.00 79.56 73 ILE A N 1
ATOM 585 C CA . ILE A 1 73 ? -6.739 -0.141 0.347 1.00 79.56 73 ILE A CA 1
ATOM 586 C C . ILE A 1 73 ? -6.632 -0.604 1.786 1.00 79.56 73 ILE A C 1
ATOM 588 O O . ILE A 1 73 ? -6.546 0.205 2.708 1.00 79.56 73 ILE A O 1
ATOM 592 N N . LEU A 1 74 ? -6.606 -1.919 1.956 1.00 82.75 74 LEU A N 1
ATOM 593 C CA . LEU A 1 74 ? -6.325 -2.557 3.226 1.00 82.75 74 LEU A CA 1
ATOM 594 C C . LEU A 1 74 ? -4.959 -3.231 3.134 1.00 82.75 74 LEU A C 1
ATOM 596 O O . LEU A 1 74 ? -4.791 -4.179 2.368 1.00 82.75 74 LEU A O 1
ATOM 600 N N . VAL A 1 75 ? -3.998 -2.738 3.907 1.00 83.75 75 VAL A N 1
ATOM 601 C CA . VAL A 1 75 ? -2.668 -3.328 4.030 1.00 83.75 75 VAL A CA 1
ATOM 602 C C . VAL A 1 75 ? -2.596 -4.102 5.337 1.00 83.75 75 VAL A C 1
ATOM 604 O O . VAL A 1 75 ? -2.859 -3.561 6.410 1.00 83.75 75 VAL A O 1
ATOM 607 N N . ILE A 1 76 ? -2.245 -5.380 5.250 1.00 83.75 76 ILE A N 1
ATOM 608 C CA . ILE A 1 76 ? -2.120 -6.259 6.412 1.00 83.75 76 ILE A CA 1
ATOM 609 C C . ILE A 1 76 ? -0.631 -6.452 6.682 1.00 83.75 76 ILE A C 1
ATOM 611 O O . ILE A 1 76 ? 0.103 -6.900 5.805 1.00 83.75 76 ILE A O 1
ATOM 615 N N . SER A 1 77 ? -0.177 -6.111 7.886 1.00 83.75 77 SER A N 1
ATOM 616 C CA . SER A 1 77 ? 1.228 -6.246 8.284 1.00 83.75 77 SER A CA 1
ATOM 617 C C . SER A 1 77 ? 1.35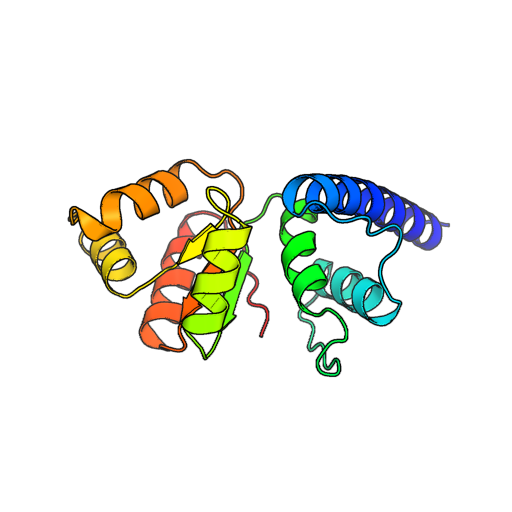1 -7.056 9.579 1.00 83.75 77 SER A C 1
ATOM 619 O O . SER A 1 77 ? 0.560 -6.842 10.499 1.00 83.75 77 SER A O 1
ATOM 621 N N . PRO A 1 78 ? 2.340 -7.966 9.694 1.00 78.12 78 PRO A N 1
ATOM 622 C CA . PRO A 1 78 ? 2.612 -8.701 10.934 1.00 78.12 78 PRO A CA 1
ATOM 623 C C . PRO A 1 78 ? 3.076 -7.808 12.085 1.00 78.12 78 PRO A C 1
ATOM 625 O O . PRO A 1 78 ? 2.880 -8.151 13.245 1.00 78.12 78 PRO A O 1
ATOM 628 N N . LEU A 1 79 ? 3.739 -6.692 11.776 1.00 82.88 79 LEU A N 1
ATOM 629 C CA . LEU A 1 79 ? 4.457 -5.898 12.767 1.00 82.88 79 LEU A CA 1
ATOM 630 C C . LEU A 1 79 ? 3.799 -4.532 12.940 1.00 82.88 79 LEU A C 1
ATOM 632 O O . LEU A 1 79 ? 3.724 -3.752 11.985 1.00 82.88 79 LEU A O 1
ATOM 636 N N . ASN A 1 80 ? 3.402 -4.230 14.179 1.00 81.50 80 ASN A N 1
ATOM 637 C CA . ASN A 1 80 ? 2.864 -2.922 14.562 1.00 81.50 80 ASN A CA 1
ATOM 638 C C . ASN A 1 80 ? 3.872 -1.798 14.303 1.00 81.50 80 ASN A C 1
ATOM 640 O O . ASN A 1 80 ? 3.475 -0.738 13.843 1.00 81.50 80 ASN A O 1
ATOM 644 N N . SER A 1 81 ? 5.172 -2.052 14.479 1.00 84.50 81 SER A N 1
ATOM 645 C CA . SER A 1 81 ? 6.222 -1.063 14.200 1.00 84.50 81 SER A CA 1
ATOM 646 C C . SER A 1 81 ? 6.224 -0.588 12.742 1.00 84.50 81 SER A C 1
ATOM 648 O O . SER A 1 81 ? 6.384 0.600 12.477 1.00 84.50 81 SER A O 1
ATOM 650 N N . ILE A 1 82 ? 5.983 -1.496 11.787 1.00 82.44 82 ILE A N 1
ATOM 651 C CA . ILE A 1 82 ? 5.845 -1.136 10.368 1.00 82.44 82 ILE A CA 1
ATOM 652 C C . ILE A 1 82 ? 4.581 -0.301 10.164 1.00 82.44 82 ILE A C 1
ATOM 654 O O . ILE A 1 82 ? 4.616 0.681 9.427 1.00 82.44 82 ILE A O 1
ATOM 658 N N . ILE A 1 83 ? 3.474 -0.683 10.808 1.00 84.19 83 ILE A N 1
ATOM 659 C CA . ILE A 1 83 ? 2.204 0.042 10.713 1.00 84.19 83 ILE A CA 1
ATOM 660 C C . ILE A 1 83 ? 2.380 1.472 11.227 1.00 84.19 83 ILE A C 1
ATOM 662 O O . ILE A 1 83 ? 2.073 2.412 10.501 1.00 84.19 83 ILE A O 1
ATOM 666 N N . GLU A 1 84 ? 2.928 1.641 12.428 1.00 85.19 84 GLU A N 1
ATOM 667 C CA . GLU A 1 84 ? 3.175 2.938 13.063 1.00 85.19 84 GLU A CA 1
ATOM 668 C C . GLU A 1 84 ? 4.071 3.838 12.203 1.00 85.19 84 GLU A C 1
ATOM 670 O O . GLU A 1 84 ? 3.727 4.999 11.978 1.00 85.19 84 GLU A O 1
ATOM 675 N N . GLU A 1 85 ? 5.157 3.302 11.627 1.00 84.94 85 GLU A N 1
ATOM 676 C CA . GLU A 1 85 ? 6.010 4.062 10.701 1.00 84.94 85 GLU A CA 1
ATOM 677 C C . GLU A 1 85 ? 5.211 4.572 9.489 1.00 84.94 85 GLU A C 1
ATOM 679 O O . GLU A 1 85 ? 5.380 5.716 9.054 1.00 84.94 85 GLU A O 1
ATOM 684 N N . GLN A 1 86 ? 4.311 3.748 8.939 1.00 82.12 86 GLN A N 1
ATOM 685 C CA . GLN A 1 86 ? 3.475 4.173 7.819 1.00 82.12 86 GLN A CA 1
ATOM 686 C C . GLN A 1 86 ? 2.399 5.176 8.248 1.00 82.12 86 GLN A C 1
ATOM 688 O O . GLN A 1 86 ? 2.156 6.129 7.511 1.00 82.12 86 GLN A O 1
ATOM 693 N N . LEU A 1 87 ? 1.787 5.039 9.426 1.00 83.50 87 LEU A N 1
ATOM 694 C CA . LEU A 1 87 ? 0.820 6.025 9.924 1.00 83.50 87 LEU A CA 1
ATOM 695 C C . LEU A 1 87 ? 1.449 7.409 10.066 1.00 83.50 87 LEU A C 1
ATOM 697 O O . LEU A 1 87 ? 0.869 8.381 9.590 1.00 83.50 87 LEU A O 1
ATOM 701 N N . VAL A 1 88 ? 2.650 7.494 10.645 1.00 84.31 88 VAL A N 1
ATOM 702 C CA . VAL A 1 88 ? 3.392 8.760 10.752 1.00 84.31 88 VAL A CA 1
ATOM 703 C C . VAL A 1 88 ? 3.669 9.335 9.363 1.00 84.31 88 VAL A C 1
ATOM 705 O O . VAL A 1 88 ? 3.493 10.530 9.137 1.00 84.31 88 VAL A O 1
ATOM 708 N N . ARG A 1 89 ? 4.046 8.484 8.400 1.00 78.94 89 ARG A N 1
ATOM 709 C CA . ARG A 1 89 ? 4.326 8.906 7.020 1.00 78.94 89 ARG A CA 1
ATOM 710 C C . ARG A 1 89 ? 3.087 9.418 6.277 1.00 78.94 89 ARG A C 1
ATOM 712 O O . ARG A 1 89 ? 3.214 10.332 5.467 1.00 78.94 89 ARG A O 1
ATOM 719 N N . TYR A 1 90 ? 1.917 8.820 6.494 1.00 78.31 90 TYR A N 1
ATOM 720 C CA . TYR A 1 90 ? 0.687 9.175 5.774 1.00 78.31 90 TYR A CA 1
ATOM 721 C C . TYR A 1 90 ? -0.191 10.190 6.498 1.00 78.31 90 TYR A C 1
ATOM 723 O O . TYR A 1 90 ? -1.068 10.770 5.851 1.00 78.31 90 TYR A O 1
ATOM 731 N N . GLY A 1 91 ? 0.022 10.397 7.799 1.00 80.88 91 GLY A N 1
ATOM 732 C CA . GLY A 1 91 ? -0.780 11.285 8.631 1.00 80.88 91 GLY A CA 1
ATOM 733 C C . GLY A 1 91 ? -2.267 11.035 8.405 1.00 80.88 91 GLY A C 1
ATOM 734 O O . GLY A 1 91 ? -2.750 9.905 8.507 1.00 80.88 91 GLY A O 1
ATOM 735 N N . ASP A 1 92 ? -2.985 12.075 7.985 1.00 78.19 92 ASP A N 1
ATOM 736 C CA . ASP A 1 92 ? -4.438 12.062 7.783 1.00 78.19 92 ASP A CA 1
ATOM 737 C C . ASP A 1 92 ? -4.945 11.199 6.617 1.00 78.19 92 ASP A C 1
ATOM 739 O O . ASP A 1 92 ? -6.149 11.068 6.417 1.00 78.19 92 ASP A O 1
ATOM 743 N N . LYS A 1 93 ? -4.052 10.534 5.881 1.00 77.69 93 LYS A N 1
ATOM 744 C CA . LYS A 1 93 ? -4.408 9.646 4.761 1.00 77.69 93 LYS A CA 1
ATOM 745 C C . LYS A 1 93 ? -4.346 8.155 5.094 1.00 77.69 93 LYS A C 1
ATOM 747 O O . LYS A 1 93 ? -4.637 7.327 4.227 1.00 77.69 93 LYS A O 1
ATOM 752 N N . ALA A 1 94 ? -3.964 7.801 6.319 1.00 81.62 94 ALA A N 1
ATOM 753 C CA . ALA A 1 94 ? -3.945 6.419 6.782 1.00 81.62 94 ALA A CA 1
ATOM 754 C C . ALA A 1 94 ? -4.548 6.270 8.177 1.00 81.62 94 ALA A C 1
ATOM 756 O O . ALA A 1 94 ? -4.411 7.156 9.015 1.00 81.62 94 ALA A O 1
ATOM 757 N N . VAL A 1 95 ? -5.195 5.134 8.423 1.00 83.50 95 VAL A N 1
ATOM 758 C CA . VAL A 1 95 ? -5.756 4.771 9.733 1.00 83.50 95 VAL A CA 1
ATOM 759 C C . VAL A 1 95 ? -5.293 3.371 10.091 1.00 83.50 95 VAL A C 1
ATOM 761 O O . VAL A 1 95 ? -5.275 2.482 9.235 1.00 83.50 95 VAL A O 1
ATOM 764 N N . HIS A 1 96 ? -4.939 3.168 11.356 1.00 85.12 96 HIS A N 1
ATOM 765 C CA . HIS A 1 96 ? -4.652 1.846 11.889 1.00 85.12 96 HIS A CA 1
ATOM 766 C C . HIS A 1 96 ? -5.924 1.253 12.461 1.00 85.12 96 HIS A C 1
ATOM 768 O O . HIS A 1 96 ? -6.432 1.715 13.469 1.00 85.12 96 HIS A O 1
ATOM 774 N N . LEU A 1 97 ? -6.428 0.212 11.815 1.00 79.50 97 LEU A N 1
ATOM 775 C CA . LEU A 1 97 ? -7.604 -0.520 12.249 1.00 79.50 97 LEU A CA 1
ATOM 776 C C . LEU A 1 97 ? -7.202 -1.538 13.325 1.00 79.50 97 LEU A C 1
ATOM 778 O O . LEU A 1 97 ? -6.846 -2.681 13.030 1.00 79.50 97 LEU A O 1
ATOM 782 N N . ASN A 1 98 ? -7.247 -1.095 14.577 1.00 78.38 98 ASN A N 1
ATOM 783 C CA . ASN A 1 98 ? -7.019 -1.924 15.757 1.00 78.38 98 ASN A CA 1
ATOM 784 C C . ASN A 1 98 ? -8.336 -2.525 16.300 1.00 78.38 98 ASN A C 1
ATOM 786 O O . ASN A 1 98 ? -9.422 -2.339 15.741 1.00 78.38 98 ASN A O 1
ATOM 790 N N . SER A 1 99 ? -8.247 -3.262 17.410 1.00 76.75 99 SER A N 1
ATOM 791 C CA . SER A 1 99 ? -9.408 -3.872 18.071 1.00 76.75 99 SER A CA 1
ATOM 792 C C . SER A 1 99 ? -10.460 -2.872 18.531 1.00 76.75 99 SER A C 1
ATO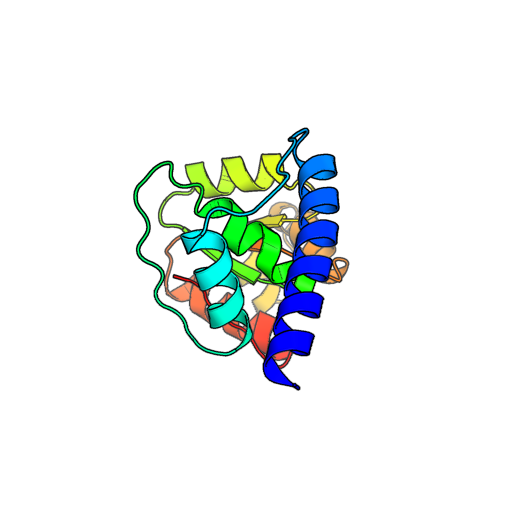M 794 O O . SER A 1 99 ? -11.649 -3.192 18.483 1.00 76.75 99 SER A O 1
ATOM 796 N N . ASP A 1 100 ? -10.044 -1.678 18.945 1.00 79.25 100 ASP A N 1
ATOM 797 C CA . ASP A 1 100 ? -10.948 -0.669 19.487 1.00 79.25 100 ASP A CA 1
ATOM 798 C C . ASP A 1 100 ? -11.832 -0.101 18.387 1.00 79.25 100 ASP A C 1
ATOM 800 O O . ASP A 1 100 ? -13.052 -0.114 18.521 1.00 79.25 100 ASP A O 1
ATOM 804 N N . ILE A 1 101 ? -11.248 0.274 17.246 1.00 77.88 101 ILE A N 1
ATOM 805 C CA . ILE A 1 101 ? -12.018 0.731 16.084 1.00 77.88 101 ILE A CA 1
ATOM 806 C C . ILE A 1 101 ? -12.976 -0.361 15.619 1.00 77.88 101 ILE A C 1
ATOM 808 O O . ILE A 1 101 ? -14.151 -0.088 15.393 1.00 77.88 101 ILE A O 1
ATOM 812 N N . VAL A 1 102 ? -12.520 -1.611 15.517 1.00 74.44 102 VAL A N 1
ATOM 813 C CA . VAL A 1 102 ? -13.388 -2.723 15.098 1.00 74.44 102 VAL A CA 1
ATOM 814 C C . VAL A 1 102 ? -14.556 -2.921 16.065 1.00 74.44 102 VAL A C 1
ATOM 816 O O . VAL A 1 102 ? -15.688 -3.153 15.631 1.00 74.44 102 VAL A O 1
ATOM 819 N N . ARG A 1 103 ? -14.315 -2.807 17.374 1.00 76.56 103 ARG A N 1
ATOM 820 C CA . ARG A 1 103 ? -15.372 -2.851 18.387 1.00 76.56 103 ARG A CA 1
ATOM 821 C C . ARG A 1 103 ? -16.338 -1.682 18.217 1.00 76.56 103 ARG A C 1
ATOM 823 O O . ARG A 1 103 ? -17.538 -1.930 18.146 1.00 76.56 103 ARG A O 1
ATOM 830 N N . CYS A 1 104 ? -15.825 -0.459 18.091 1.00 77.62 104 CYS A N 1
ATOM 831 C CA . CYS A 1 104 ? -16.616 0.753 17.892 1.00 77.62 104 CYS A CA 1
ATOM 832 C C . CYS A 1 104 ? -17.506 0.650 16.636 1.00 77.62 104 CYS A C 1
ATOM 834 O O . CYS A 1 104 ? -18.687 0.993 16.677 1.00 77.62 104 CYS A O 1
ATOM 836 N N . LEU A 1 105 ? -16.977 0.112 15.531 1.00 73.00 105 LEU A N 1
ATOM 837 C CA . LEU A 1 105 ? -17.723 -0.100 14.285 1.00 73.00 105 LEU A CA 1
ATOM 838 C C . LEU A 1 105 ? -18.845 -1.138 14.429 1.00 73.00 105 LEU A C 1
ATOM 840 O O . LEU A 1 105 ? -19.887 -0.995 13.795 1.00 73.00 105 LEU A O 1
ATOM 844 N N . LYS A 1 106 ? -18.657 -2.168 15.262 1.00 73.25 106 LYS A N 1
ATOM 845 C CA . LYS A 1 106 ? -19.676 -3.197 15.523 1.00 73.25 106 LYS A CA 1
ATOM 846 C C . LYS A 1 106 ? -20.782 -2.741 16.460 1.00 73.25 106 LYS A C 1
ATOM 848 O O . LYS A 1 106 ? -21.941 -3.068 16.237 1.00 73.25 106 LYS A O 1
ATOM 853 N N . THR A 1 107 ? -20.410 -2.097 17.562 1.00 79.06 107 THR A N 1
ATOM 854 C CA . THR A 1 107 ? -21.351 -1.747 18.632 1.00 79.06 107 THR A CA 1
ATOM 855 C C . THR A 1 107 ? -22.023 -0.402 18.389 1.00 79.06 107 THR A C 1
ATOM 857 O O . THR A 1 107 ? -23.021 -0.106 19.037 1.00 79.06 107 THR A O 1
ATOM 860 N N . GLY A 1 108 ? -21.462 0.431 17.505 1.00 73.94 108 GLY A N 1
ATOM 861 C CA . GLY A 1 108 ? -21.869 1.824 17.326 1.00 73.94 108 GLY A CA 1
ATOM 862 C C . GLY A 1 108 ? -21.469 2.735 18.492 1.00 73.94 108 GLY A C 1
ATOM 863 O O . GLY A 1 108 ? -21.744 3.931 18.449 1.00 73.94 108 GLY A O 1
ATOM 864 N N . VAL A 1 109 ? -20.810 2.193 19.521 1.00 79.88 109 VAL A N 1
ATOM 865 C CA . VAL A 1 109 ? -20.360 2.936 20.702 1.00 79.88 109 VAL A CA 1
ATOM 866 C C . VAL A 1 109 ? -18.939 3.422 20.451 1.00 79.88 109 VAL A C 1
ATOM 868 O O . VAL A 1 109 ? -18.018 2.613 20.346 1.00 79.88 109 VAL A O 1
ATOM 871 N N . LEU A 1 110 ? -18.768 4.738 20.354 1.00 76.19 110 LEU A N 1
ATOM 872 C CA . LEU A 1 110 ? -17.460 5.366 20.193 1.00 76.19 110 LEU A CA 1
ATOM 873 C C . LEU A 1 110 ? -16.739 5.420 21.545 1.00 76.19 110 LEU A C 1
ATOM 875 O O . LEU A 1 110 ? -17.313 5.868 22.536 1.00 76.19 110 LEU A O 1
ATOM 879 N N . SER A 1 111 ? -15.483 4.980 21.579 1.00 79.00 111 SER A N 1
ATOM 880 C CA . SER A 1 111 ? -14.544 5.342 22.641 1.00 79.00 111 SER A CA 1
ATOM 881 C C . SER A 1 111 ? -13.799 6.619 22.254 1.00 79.00 111 SER A C 1
ATOM 883 O O . SER A 1 111 ? -13.549 6.858 21.071 1.00 79.00 111 SER A O 1
ATOM 885 N N . GLU A 1 112 ? -13.374 7.405 23.247 1.00 77.75 112 GLU A N 1
ATOM 886 C CA . GLU A 1 112 ? -12.520 8.585 23.019 1.00 77.75 112 GLU A CA 1
ATOM 887 C C . GLU A 1 112 ? -11.258 8.226 22.218 1.00 77.75 112 GLU A C 1
ATOM 889 O O . GLU A 1 112 ? -10.826 8.980 21.351 1.00 77.75 112 GLU A O 1
ATOM 894 N N . THR A 1 113 ? -10.713 7.025 22.440 1.00 74.50 113 THR A N 1
ATOM 895 C CA . THR A 1 113 ? -9.518 6.520 21.753 1.00 74.50 113 THR A CA 1
ATOM 896 C C . THR A 1 113 ? -9.731 6.207 20.270 1.00 74.50 113 THR A C 1
ATOM 898 O O . THR A 1 113 ? -8.779 6.310 19.505 1.00 74.50 113 THR A O 1
ATOM 901 N N . CYS A 1 114 ? -10.943 5.821 19.842 1.00 77.00 114 CYS A N 1
ATOM 902 C CA . CYS A 1 114 ? -11.232 5.410 18.458 1.00 77.00 114 CYS A CA 1
ATOM 903 C C . CYS A 1 114 ? -11.919 6.515 17.633 1.00 77.00 114 CYS A C 1
ATOM 905 O O . CYS A 1 114 ? -12.084 6.366 16.420 1.00 77.00 114 CYS A O 1
ATOM 907 N N . GLN A 1 115 ? -12.350 7.612 18.268 1.00 78.62 115 GLN A N 1
ATOM 908 C CA . GLN A 1 115 ? -13.221 8.608 17.644 1.00 78.62 115 GLN A CA 1
ATOM 909 C C . GLN A 1 115 ? -12.558 9.322 16.459 1.00 78.62 115 GLN A C 1
ATOM 911 O O . GLN A 1 115 ? -13.133 9.338 15.369 1.00 78.62 115 GLN A O 1
ATOM 916 N N . ALA A 1 116 ? -11.336 9.834 16.635 1.00 79.19 116 ALA A N 1
ATOM 917 C CA . ALA A 1 116 ? -10.604 10.532 15.575 1.00 79.19 116 ALA A CA 1
ATOM 918 C C . ALA A 1 116 ? -10.361 9.630 14.352 1.00 79.19 116 ALA A C 1
ATOM 920 O O . ALA A 1 116 ? -10.578 10.036 13.209 1.00 79.19 116 ALA A O 1
ATOM 921 N N . ASP A 1 117 ? -9.988 8.370 14.586 1.00 78.81 117 ASP A N 1
ATOM 922 C CA . ASP A 1 117 ? -9.759 7.395 13.521 1.00 78.81 117 ASP A CA 1
ATOM 923 C C . ASP A 1 117 ? -11.050 7.014 12.782 1.00 78.81 117 ASP A C 1
ATOM 925 O O . ASP A 1 117 ? -11.035 6.824 11.565 1.00 78.81 117 ASP A O 1
ATOM 929 N N . ILE A 1 118 ? -12.189 6.940 13.478 1.00 75.81 118 ILE A N 1
ATOM 930 C CA . ILE A 1 118 ? -13.495 6.668 12.859 1.00 75.81 118 ILE A CA 1
ATOM 931 C C . ILE A 1 118 ? -14.001 7.861 12.057 1.00 75.81 118 ILE A C 1
ATOM 933 O O . ILE A 1 118 ? -14.542 7.676 10.966 1.00 75.81 118 ILE A O 1
ATOM 937 N N . GLU A 1 119 ? -13.842 9.080 12.561 1.00 78.25 119 GLU A N 1
ATOM 938 C CA . GLU A 1 119 ? -14.190 10.292 11.818 1.00 78.25 119 GLU A CA 1
ATOM 939 C C . GLU A 1 119 ? -13.356 10.407 10.544 1.00 78.25 119 GLU A C 1
ATOM 941 O O . GLU A 1 119 ? -13.895 10.669 9.469 1.00 78.25 119 GLU A O 1
ATOM 946 N N . LYS A 1 120 ? -12.066 10.091 10.635 1.00 77.44 120 LYS A N 1
ATOM 947 C CA . LYS A 1 120 ? -11.149 10.002 9.500 1.00 77.44 120 LYS A CA 1
ATOM 948 C C . LYS A 1 120 ? -11.536 8.897 8.518 1.00 77.44 120 LYS A C 1
ATOM 950 O O . LYS A 1 120 ? -11.632 9.141 7.319 1.00 77.44 120 LYS A O 1
ATOM 955 N N . LEU A 1 121 ? -11.882 7.704 9.007 1.00 73.50 121 LEU A N 1
ATOM 956 C CA . LEU A 1 121 ? -12.464 6.645 8.175 1.00 73.50 121 LEU A CA 1
ATOM 957 C C . LEU A 1 121 ? -13.727 7.124 7.456 1.00 73.50 121 LEU A C 1
ATOM 959 O O . LEU A 1 121 ? -13.940 6.766 6.300 1.00 73.50 121 LEU A O 1
ATOM 963 N N . LYS A 1 122 ? -14.588 7.907 8.116 1.00 70.88 122 LYS A N 1
ATOM 964 C CA . LYS A 1 122 ? -15.840 8.437 7.555 1.00 70.88 122 LYS A CA 1
ATOM 965 C C . LYS A 1 122 ? -15.616 9.567 6.550 1.00 70.88 122 LYS A C 1
ATOM 967 O O . LYS A 1 122 ? -16.328 9.586 5.550 1.00 70.88 122 LYS A O 1
ATOM 972 N N . SER A 1 123 ? -14.655 10.455 6.770 1.00 68.94 123 SER A N 1
ATOM 973 C CA . SER A 1 123 ? -14.428 11.646 5.941 1.00 68.94 123 SER A CA 1
ATOM 974 C C . SER A 1 123 ? -13.514 11.401 4.738 1.00 68.94 123 SER A C 1
ATOM 976 O O . SER A 1 123 ? -13.636 12.091 3.727 1.00 68.94 123 SER A O 1
ATOM 978 N N . CYS A 1 124 ? -12.620 10.412 4.799 1.00 63.31 124 CYS A N 1
ATOM 979 C CA . CYS A 1 124 ? -11.689 10.154 3.712 1.00 63.31 124 CYS A CA 1
ATOM 980 C C . CYS A 1 124 ? -12.378 9.476 2.515 1.00 63.31 124 CYS A C 1
ATOM 982 O O . CYS A 1 124 ? -12.781 8.315 2.581 1.00 63.31 124 CYS A O 1
ATOM 984 N N . SER A 1 125 ? -12.395 10.163 1.367 1.00 52.59 125 SER A N 1
ATOM 985 C CA . SER A 1 125 ? -12.725 9.574 0.054 1.00 52.59 125 SER A CA 1
ATOM 986 C C . SER A 1 125 ? -11.740 8.477 -0.366 1.00 52.59 125 SER A C 1
ATOM 988 O O . SER A 1 125 ? -11.981 7.740 -1.317 1.00 52.59 125 SER A O 1
ATOM 990 N N . PHE A 1 126 ? -10.596 8.415 0.316 1.00 54.06 126 PHE A N 1
ATOM 991 C CA . PHE A 1 126 ? -9.457 7.602 -0.038 1.00 54.06 126 PHE A CA 1
ATOM 992 C C . PHE A 1 126 ? -8.599 7.326 1.187 1.00 54.06 126 PHE A C 1
ATOM 994 O O . PHE A 1 126 ? -8.124 8.269 1.821 1.00 54.06 126 PHE A O 1
ATOM 1001 N N . LEU A 1 127 ? -8.393 6.056 1.522 1.00 59.09 127 LEU A N 1
ATOM 1002 C CA . LEU A 1 127 ? -7.676 5.715 2.741 1.00 59.09 127 LEU A CA 1
ATOM 1003 C C . LEU A 1 127 ? -6.815 4.471 2.569 1.00 59.09 127 LEU A C 1
ATOM 1005 O O . LEU A 1 127 ? -7.277 3.443 2.071 1.00 59.09 127 LEU A O 1
ATOM 1009 N N . THR A 1 128 ? -5.577 4.562 3.046 1.00 57.00 128 THR A N 1
ATOM 1010 C CA . THR A 1 128 ? -4.752 3.386 3.308 1.00 57.00 128 THR A CA 1
ATOM 1011 C C . THR A 1 128 ? -5.041 2.921 4.728 1.00 57.00 128 THR A C 1
ATOM 1013 O O . THR A 1 128 ? -4.558 3.499 5.701 1.00 57.00 128 THR A O 1
ATOM 1016 N N . SER A 1 129 ? -5.866 1.892 4.861 1.00 59.94 129 SER A N 1
ATOM 1017 C CA . SER A 1 129 ? -6.127 1.248 6.141 1.00 59.94 129 SER A CA 1
ATOM 1018 C C . SER A 1 129 ? -5.059 0.200 6.416 1.00 59.94 129 SER A C 1
ATOM 1020 O O . SER A 1 129 ? -4.792 -0.643 5.565 1.00 59.94 129 SER A O 1
ATOM 1022 N N . TRP A 1 130 ? -4.472 0.229 7.606 1.00 65.00 130 TRP A N 1
ATOM 1023 C CA . TRP A 1 130 ? -3.493 -0.759 8.051 1.00 65.00 130 TRP A CA 1
ATOM 1024 C C . TRP A 1 130 ? -4.106 -1.652 9.119 1.00 65.00 130 TRP A C 1
ATOM 1026 O O . TRP A 1 130 ? -4.758 -1.149 10.030 1.00 65.00 130 TRP A O 1
ATOM 1036 N N . VAL A 1 131 ? -3.901 -2.962 9.025 1.00 67.62 131 VAL A N 1
ATOM 1037 C CA . VAL A 1 131 ? -4.362 -3.942 10.017 1.00 67.62 131 VAL A CA 1
ATOM 1038 C C . VAL A 1 131 ? -3.180 -4.783 10.481 1.00 67.62 131 VAL A C 1
ATOM 1040 O O . VAL A 1 131 ? -2.408 -5.295 9.668 1.00 67.62 131 VAL A O 1
ATOM 1043 N N . THR A 1 132 ? -3.053 -4.930 11.798 1.00 60.56 132 THR A N 1
ATOM 1044 C CA . THR A 1 132 ? -2.152 -5.910 12.419 1.00 60.56 132 THR A CA 1
ATOM 1045 C C . THR A 1 132 ? -2.668 -7.333 12.187 1.00 60.56 132 THR A C 1
ATOM 1047 O O . THR A 1 132 ? -3.876 -7.518 12.049 1.00 60.56 132 THR A O 1
ATOM 1050 N N . GLN A 1 133 ? -1.792 -8.344 12.124 1.00 63.03 133 GLN A N 1
ATOM 1051 C CA . GLN A 1 133 ? -2.140 -9.752 11.851 1.00 63.03 133 GLN A CA 1
ATOM 1052 C C . GLN A 1 133 ? -3.027 -10.396 12.938 1.00 63.03 133 GLN A C 1
ATOM 1054 O O . GLN A 1 133 ? -2.633 -11.307 13.659 1.00 63.03 133 GLN A O 1
ATOM 1059 N N . ASN A 1 134 ? -4.279 -9.971 13.022 1.00 67.00 134 ASN A N 1
ATOM 1060 C CA . ASN A 1 134 ? -5.325 -10.640 13.765 1.00 67.00 134 ASN A CA 1
ATOM 1061 C C . ASN A 1 134 ? -6.427 -10.999 12.771 1.00 67.00 134 ASN A C 1
ATOM 1063 O O . ASN A 1 134 ? -7.142 -10.132 12.271 1.00 67.00 134 ASN A O 1
ATOM 1067 N N . SER A 1 135 ? -6.551 -12.293 12.478 1.00 59.06 135 SER A N 1
ATOM 1068 C CA . SER A 1 135 ? -7.490 -12.833 11.488 1.00 59.06 135 SER A CA 1
ATOM 1069 C C . SER A 1 135 ? -8.941 -12.415 11.745 1.00 59.06 135 SER A C 1
ATOM 1071 O O . SER A 1 135 ? -9.704 -12.216 10.798 1.00 59.06 135 SER A O 1
ATOM 1073 N N . LEU A 1 136 ? -9.312 -12.222 13.014 1.00 62.62 136 LEU A N 1
ATOM 1074 C CA . LEU A 1 136 ? -10.639 -11.774 13.413 1.00 62.62 136 LEU A CA 1
ATOM 1075 C C . LEU A 1 136 ? -10.832 -10.279 13.129 1.00 62.62 136 LEU A C 1
ATOM 1077 O O . LEU A 1 136 ? -11.878 -9.898 12.609 1.00 62.62 136 LEU A O 1
ATOM 1081 N N . LEU A 1 137 ? -9.818 -9.445 13.387 1.00 67.31 137 LEU A N 1
ATOM 1082 C CA . LEU A 1 137 ? -9.849 -8.022 13.022 1.00 67.31 137 LEU A CA 1
ATOM 1083 C C . LEU A 1 137 ? -9.906 -7.844 11.507 1.00 67.31 137 LEU A C 1
ATOM 1085 O O . LEU A 1 137 ? -10.759 -7.111 11.017 1.00 67.31 137 LEU A O 1
ATOM 1089 N N . THR A 1 138 ? -9.081 -8.578 10.758 1.00 66.62 138 THR A N 1
ATOM 1090 C CA . THR A 1 138 ? -9.074 -8.525 9.293 1.00 66.62 138 THR A CA 1
ATOM 1091 C C . THR A 1 138 ? -10.453 -8.826 8.714 1.00 66.62 138 THR A C 1
ATOM 1093 O O . THR A 1 138 ? -10.944 -8.052 7.896 1.00 66.62 138 THR A O 1
ATOM 1096 N N . LYS A 1 139 ? -11.112 -9.906 9.158 1.00 68.25 139 LYS A N 1
ATOM 1097 C CA . LYS A 1 139 ? -12.440 -10.285 8.653 1.00 68.25 139 LYS A CA 1
ATOM 1098 C C . LYS A 1 139 ? -13.484 -9.191 8.896 1.00 68.25 139 LYS A C 1
ATOM 1100 O O . LYS A 1 139 ? -14.231 -8.841 7.994 1.00 68.25 139 LYS A O 1
ATOM 1105 N N . LEU A 1 140 ? -13.486 -8.602 10.086 1.00 67.06 140 LEU A N 1
ATOM 1106 C CA . LEU A 1 140 ? -14.454 -7.570 10.457 1.00 67.06 140 LEU A CA 1
ATOM 1107 C C . LEU A 1 140 ? -14.220 -6.249 9.724 1.00 67.06 140 LEU A C 1
ATOM 1109 O O . LEU A 1 140 ? -15.176 -5.580 9.337 1.00 67.06 140 LEU A O 1
ATOM 1113 N N . CYS A 1 141 ? -12.957 -5.897 9.491 1.00 68.00 141 CYS A N 1
ATOM 1114 C CA . CYS A 1 141 ? -12.599 -4.758 8.657 1.00 68.00 141 CYS A CA 1
ATOM 1115 C C . CYS A 1 141 ? -13.040 -4.969 7.204 1.00 68.00 141 CYS A C 1
ATOM 1117 O O . CYS A 1 141 ? -13.552 -4.038 6.586 1.00 68.00 141 CYS A O 1
ATOM 1119 N N . LEU A 1 142 ? -12.872 -6.180 6.661 1.00 70.44 142 LEU A N 1
ATOM 1120 C CA . LEU A 1 142 ? -13.347 -6.521 5.318 1.00 70.44 142 LEU A CA 1
ATOM 1121 C C . LEU A 1 142 ? -14.872 -6.401 5.217 1.00 70.44 142 LEU A C 1
ATOM 1123 O O . LEU A 1 142 ? -15.354 -5.770 4.278 1.00 70.44 142 LEU A O 1
ATOM 1127 N N . ASP A 1 143 ? -15.613 -6.923 6.198 1.00 70.56 143 ASP A N 1
ATOM 1128 C CA . ASP A 1 143 ? -17.075 -6.816 6.249 1.00 70.56 143 ASP A CA 1
ATOM 1129 C C . ASP A 1 143 ? -17.512 -5.339 6.251 1.00 70.56 143 ASP A C 1
ATOM 1131 O O . ASP A 1 143 ? -18.322 -4.930 5.418 1.00 70.56 143 ASP A O 1
ATOM 1135 N N . PHE A 1 144 ? -16.903 -4.500 7.096 1.00 67.69 144 PHE A N 1
ATOM 1136 C CA . PHE A 1 144 ? -17.192 -3.062 7.150 1.00 67.69 144 PHE A CA 1
ATOM 1137 C C . PHE A 1 144 ? -16.855 -2.325 5.841 1.00 67.69 144 PHE A C 1
ATOM 1139 O O . PHE A 1 144 ? -17.658 -1.541 5.334 1.00 67.69 144 PHE A O 1
ATOM 1146 N N . LEU A 1 145 ? -15.677 -2.577 5.261 1.00 67.94 145 LEU A N 1
ATOM 1147 C CA . LEU A 1 145 ? -15.261 -1.941 4.008 1.00 67.94 145 LEU A CA 1
ATOM 1148 C C . LEU A 1 145 ? -16.134 -2.386 2.826 1.00 67.94 145 LEU A C 1
ATOM 1150 O O . LEU A 1 145 ? -16.439 -1.567 1.957 1.00 67.94 145 LEU A O 1
ATOM 1154 N N . SER A 1 146 ? -16.578 -3.647 2.812 1.00 66.38 146 SER A N 1
ATOM 1155 C CA . SER A 1 146 ? -17.447 -4.198 1.765 1.00 66.38 146 SER A CA 1
ATOM 1156 C C . SER A 1 146 ? -18.841 -3.566 1.749 1.00 66.38 146 SER A C 1
ATOM 1158 O O . SER A 1 146 ? -19.387 -3.322 0.674 1.00 66.38 146 SER A O 1
ATOM 1160 N N . GLN A 1 147 ? -19.380 -3.219 2.924 1.00 63.97 147 GLN A N 1
ATOM 1161 C CA . GLN A 1 147 ? -20.649 -2.495 3.054 1.00 63.97 147 GLN A CA 1
ATOM 1162 C C . GLN A 1 147 ? -20.558 -1.062 2.520 1.00 63.97 147 GLN A C 1
ATOM 1164 O O . GLN A 1 147 ? -21.569 -0.482 2.130 1.00 63.97 147 GLN A O 1
ATOM 1169 N N . ARG A 1 148 ? -19.351 -0.484 2.493 1.00 60.78 148 ARG A N 1
ATOM 1170 C CA . ARG A 1 148 ? -19.126 0.903 2.085 1.00 60.78 148 ARG A CA 1
ATOM 1171 C C . ARG A 1 148 ? -18.793 1.058 0.602 1.00 60.78 148 ARG A C 1
ATOM 1173 O O . ARG A 1 148 ? -19.253 2.001 -0.028 1.00 60.78 148 ARG A O 1
ATOM 1180 N N . ASN A 1 149 ? -17.980 0.158 0.058 1.00 53.56 149 ASN A N 1
ATOM 1181 C CA . ASN A 1 149 ? -17.544 0.164 -1.335 1.00 53.56 149 ASN A CA 1
ATOM 1182 C C . ASN A 1 149 ? -17.572 -1.279 -1.844 1.00 53.56 149 ASN A C 1
ATOM 1184 O O . ASN A 1 149 ? -16.776 -2.102 -1.404 1.00 53.56 149 ASN A O 1
ATOM 1188 N N . GLY A 1 150 ? -18.460 -1.584 -2.794 1.00 39.62 150 GLY A N 1
ATOM 1189 C CA . GLY A 1 1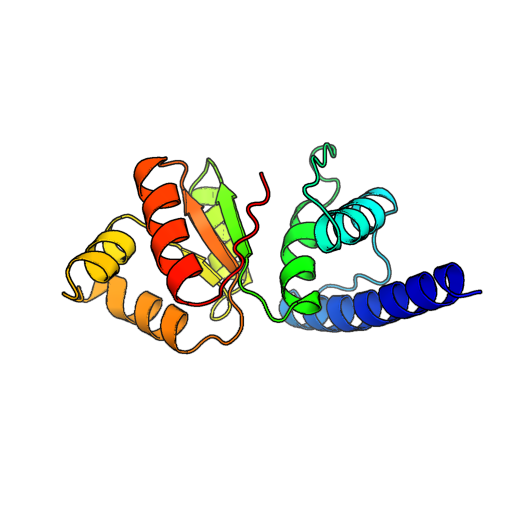50 ? -18.796 -2.945 -3.242 1.00 39.62 150 GLY A CA 1
ATOM 1190 C C . GLY A 1 150 ? -17.679 -3.810 -3.859 1.00 39.62 150 GLY A C 1
ATO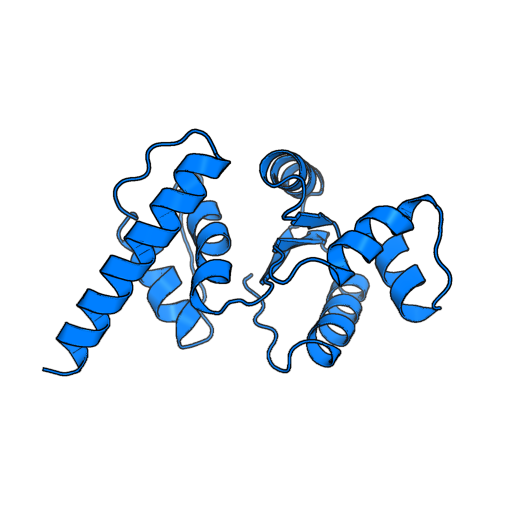M 1191 O O . GLY A 1 150 ? -17.998 -4.808 -4.497 1.00 39.62 150 GLY A O 1
ATOM 1192 N N . ARG A 1 151 ? -16.390 -3.475 -3.705 1.00 43.47 151 ARG A N 1
ATOM 1193 C CA . ARG A 1 151 ? -15.229 -4.312 -4.061 1.00 43.47 151 ARG A CA 1
ATOM 1194 C C . ARG A 1 151 ? -14.039 -4.004 -3.145 1.00 43.47 151 ARG A C 1
ATOM 1196 O O . ARG A 1 151 ? -13.387 -2.977 -3.312 1.00 43.47 151 ARG A O 1
ATOM 1203 N N . VAL A 1 152 ? -13.712 -4.925 -2.239 1.00 46.09 152 VAL A N 1
ATOM 1204 C CA . VAL A 1 152 ? -12.476 -4.884 -1.441 1.00 46.09 152 VAL A CA 1
ATOM 1205 C C . VAL A 1 152 ? -11.434 -5.787 -2.102 1.00 46.09 152 VAL A C 1
ATOM 1207 O O . VAL A 1 152 ? -11.710 -6.958 -2.349 1.00 46.09 152 VAL A O 1
ATOM 1210 N N . LYS A 1 153 ? -10.243 -5.256 -2.401 1.00 46.50 153 LYS A N 1
ATOM 1211 C CA . LYS A 1 153 ? -9.080 -6.048 -2.832 1.00 46.50 153 LYS A CA 1
ATOM 1212 C C . LYS A 1 153 ? -8.058 -6.076 -1.701 1.00 46.50 153 LYS A C 1
ATOM 1214 O O . LYS A 1 153 ? -7.607 -5.024 -1.255 1.00 46.50 153 LYS A O 1
ATOM 1219 N N . SER A 1 154 ? -7.710 -7.272 -1.240 1.00 40.12 154 SER A N 1
ATOM 1220 C CA . SER A 1 154 ? -6.614 -7.496 -0.296 1.00 40.12 154 SER A CA 1
ATOM 1221 C C . SER A 1 154 ? -5.319 -7.684 -1.088 1.00 40.12 154 SER A C 1
ATOM 1223 O O . SER A 1 154 ? -5.295 -8.459 -2.043 1.00 40.12 154 SER A O 1
ATOM 1225 N N . LEU A 1 155 ? -4.257 -6.966 -0.714 1.00 37.78 155 LEU A N 1
ATOM 1226 C CA . LEU A 1 155 ? -2.892 -7.324 -1.100 1.00 37.78 155 LEU A CA 1
ATOM 1227 C C . LEU A 1 155 ? -2.200 -7.940 0.116 1.00 37.78 155 LEU A C 1
ATOM 1229 O O . LEU A 1 155 ? -2.240 -7.362 1.204 1.00 37.78 155 LEU A O 1
ATOM 1233 N N . ILE A 1 156 ? -1.613 -9.117 -0.097 1.00 34.06 156 ILE A N 1
ATOM 1234 C CA . ILE A 1 156 ? -0.777 -9.855 0.858 1.00 34.06 156 ILE A CA 1
ATOM 1235 C C . ILE A 1 156 ? 0.686 -9.586 0.511 1.00 34.06 156 ILE A C 1
ATOM 1237 O O . ILE A 1 156 ? 1.011 -9.634 -0.699 1.00 34.06 156 ILE A O 1
#

Secondary structure (DSSP, 8-state):
-HHHHHHHHHHHHHHHHHHHHHHHHT----S--HHHHHHHHHHHHS-------TTS-THHHHHHTHHHHT--EEEEES-HHHHHHHHHHHGGGEEEE-HHHHHHHHH----HHHHHHHHHHHH-SS-EEEEES-HHHHHHHHHHHHHHSS---EE-

Organism: Mytilus edulis (NCBI:txid6550)

Foldseek 3Di:
DVVVVVVVVLQVLLQVLVVVLCVLQVHDDRDQDPLLSVQLVDLVPDADDRDDDPPSCNVVSVSSNCSVPLAEAEAEDQDVVVVVVVCVSCPLQEAEQDPQLLVCLVVVDDDPVCVVRVVSVVPDSYHHYYYHPDPVSVVSVCVVRCVVPVDYDYDD

Radius of gyration: 16.31 Å; chains: 1; bounding box: 37×29×54 Å

Sequence (156 aa):
MADFEKKIRLVNEIKLVLATINKLRGTEFRILKPAQFLCIREALIRDTLAVLPTGYGKSLIFETLPYFRNSSILVISPLNSIIEEQLVRYGDKAVHLNSDIVRCLKTGVLSETCQADIEKLKSCSFLTSWVTQNSLLTKLCLDFLSQRNGRVKSLI